Protein AF-A0A4R5JY04-F1 (afdb_monomer_lite)

Structure (mmCIF, N/CA/C/O backbone):
data_AF-A0A4R5JY04-F1
#
_entry.id   AF-A0A4R5JY04-F1
#
loop_
_atom_site.group_PDB
_atom_site.id
_atom_site.type_symbol
_atom_site.label_atom_id
_atom_site.label_alt_id
_atom_site.label_comp_id
_atom_site.label_asym_id
_atom_site.label_entity_id
_atom_site.label_seq_id
_atom_site.pdbx_PDB_ins_code
_atom_site.Cartn_x
_atom_site.Cartn_y
_atom_site.Cartn_z
_atom_site.occupancy
_atom_site.B_iso_or_equiv
_atom_site.auth_seq_id
_atom_site.auth_comp_id
_atom_site.auth_asym_id
_atom_site.auth_atom_id
_atom_site.pdbx_PDB_model_num
ATOM 1 N N . MET A 1 1 ? 12.538 9.043 -16.535 1.00 47.34 1 MET A N 1
ATOM 2 C CA . MET A 1 1 ? 13.277 9.258 -15.277 1.00 47.34 1 MET A CA 1
ATOM 3 C C . MET A 1 1 ? 14.182 8.064 -15.107 1.00 47.34 1 MET A C 1
ATOM 5 O O . MET A 1 1 ? 13.676 6.957 -15.007 1.00 47.34 1 MET A O 1
ATOM 9 N N . THR A 1 2 ? 15.487 8.268 -15.208 1.00 47.44 2 THR A N 1
ATOM 10 C CA . THR A 1 2 ? 16.491 7.232 -14.965 1.00 47.44 2 THR A CA 1
ATOM 11 C C . THR A 1 2 ? 16.811 7.310 -13.480 1.00 47.44 2 THR A C 1
ATOM 13 O O . THR A 1 2 ? 17.374 8.306 -13.038 1.00 47.44 2 THR A O 1
ATOM 16 N N . TYR A 1 3 ? 16.352 6.337 -12.699 1.00 55.00 3 TYR A N 1
ATOM 17 C CA . TYR A 1 3 ? 16.745 6.234 -11.297 1.00 55.00 3 TYR A CA 1
ATOM 18 C C . TYR A 1 3 ? 18.224 5.848 -11.250 1.00 55.00 3 TYR A C 1
ATOM 20 O O . TYR A 1 3 ? 18.651 4.956 -11.986 1.00 55.00 3 TYR A O 1
ATOM 28 N N . GLU A 1 4 ? 19.015 6.564 -10.451 1.00 59.66 4 GLU A N 1
ATOM 29 C CA . GLU A 1 4 ? 20.387 6.152 -10.167 1.00 59.66 4 GLU A CA 1
ATOM 30 C C . GLU A 1 4 ? 20.339 4.775 -9.495 1.00 59.66 4 GLU A C 1
ATOM 32 O O . GLU A 1 4 ? 19.513 4.542 -8.605 1.00 59.66 4 GLU A O 1
ATOM 37 N N . LEU A 1 5 ? 21.193 3.848 -9.945 1.00 60.31 5 LEU A N 1
ATOM 38 C CA . LEU A 1 5 ? 21.287 2.512 -9.356 1.00 60.31 5 LEU A CA 1
ATOM 39 C C . LEU A 1 5 ? 21.415 2.653 -7.827 1.00 60.31 5 LEU A C 1
ATOM 41 O O . LEU A 1 5 ? 22.165 3.504 -7.349 1.00 60.31 5 LEU A O 1
ATOM 45 N N . PHE A 1 6 ? 20.688 1.826 -7.073 1.00 65.88 6 PHE A N 1
ATOM 46 C CA . PHE A 1 6 ? 20.649 1.817 -5.601 1.00 65.88 6 PHE A CA 1
ATOM 47 C C . PHE A 1 6 ? 19.901 2.963 -4.899 1.00 65.88 6 PHE A C 1
ATOM 49 O O . PHE A 1 6 ? 19.846 2.958 -3.668 1.00 65.88 6 PHE A O 1
ATOM 56 N N . GLN A 1 7 ? 19.271 3.902 -5.613 1.00 70.50 7 GLN A N 1
ATOM 57 C CA . GLN A 1 7 ? 18.398 4.895 -4.976 1.00 70.50 7 GLN A CA 1
ATOM 58 C C . GLN A 1 7 ? 16.920 4.536 -5.122 1.00 70.50 7 GLN A C 1
ATOM 60 O O . GLN A 1 7 ? 16.419 4.261 -6.212 1.00 70.50 7 GLN A O 1
ATOM 65 N N . TYR A 1 8 ? 16.200 4.571 -3.999 1.00 82.62 8 TYR A N 1
ATOM 66 C CA . TYR A 1 8 ? 14.747 4.499 -4.022 1.00 82.62 8 TYR A CA 1
ATOM 67 C C . TYR A 1 8 ? 14.166 5.873 -4.393 1.00 82.62 8 TYR A C 1
ATOM 69 O O . TYR A 1 8 ? 14.606 6.874 -3.831 1.00 82.62 8 TYR A O 1
ATOM 77 N N . PRO A 1 9 ? 13.161 5.941 -5.289 1.00 83.06 9 PRO A N 1
ATOM 78 C CA . PRO A 1 9 ? 12.412 7.153 -5.563 1.00 83.06 9 PRO A CA 1
ATOM 79 C C . PRO A 1 9 ? 11.944 7.821 -4.272 1.00 83.06 9 PRO A C 1
ATOM 81 O O . PRO A 1 9 ? 11.208 7.216 -3.483 1.00 83.06 9 PRO A O 1
ATOM 84 N N . ASP A 1 10 ? 12.293 9.092 -4.107 1.00 85.31 10 ASP A N 1
ATOM 85 C CA . ASP A 1 10 ? 11.718 9.908 -3.050 1.00 85.31 10 ASP A CA 1
ATOM 86 C C . ASP A 1 10 ? 10.216 10.118 -3.271 1.00 85.31 10 ASP A C 1
ATOM 88 O O . ASP A 1 10 ? 9.711 10.241 -4.394 1.00 85.31 10 ASP A O 1
ATOM 92 N N . GLY A 1 11 ? 9.493 10.190 -2.157 1.00 93.62 11 GLY A N 1
ATOM 93 C CA . GLY A 1 11 ? 8.063 10.464 -2.129 1.00 93.62 11 GLY A CA 1
ATOM 94 C C . GLY A 1 11 ? 7.236 9.353 -1.500 1.00 93.62 11 GLY A C 1
ATOM 95 O O . GLY A 1 11 ? 7.734 8.301 -1.089 1.00 93.62 11 GLY A O 1
ATOM 96 N N . LYS A 1 12 ? 5.936 9.627 -1.399 1.00 96.31 12 LYS A N 1
ATOM 97 C CA . LYS A 1 12 ? 4.949 8.753 -0.773 1.00 96.31 12 LYS A CA 1
ATOM 98 C C . LYS A 1 12 ? 3.652 8.744 -1.579 1.00 96.31 12 LYS A C 1
ATOM 100 O O . LYS A 1 12 ? 3.278 9.770 -2.144 1.00 96.31 12 LYS A O 1
ATOM 105 N N . THR A 1 13 ? 2.935 7.628 -1.531 1.00 97.31 13 THR A N 1
ATOM 106 C CA . THR A 1 13 ? 1.593 7.480 -2.110 1.00 97.31 13 THR A CA 1
ATOM 107 C C . THR A 1 13 ? 0.589 7.195 -1.000 1.00 97.31 13 THR A C 1
ATOM 109 O O . THR A 1 13 ? 0.820 6.345 -0.140 1.00 97.31 13 THR A O 1
ATOM 112 N N . ASN A 1 14 ? -0.525 7.925 -0.997 1.00 97.81 14 ASN A N 1
ATOM 113 C CA . ASN A 1 14 ? -1.545 7.852 0.045 1.00 97.81 14 ASN A CA 1
ATOM 114 C C . ASN A 1 14 ? -2.765 7.063 -0.437 1.00 97.81 14 ASN A C 1
ATOM 116 O O . ASN A 1 14 ? -3.360 7.405 -1.454 1.00 97.81 14 ASN A O 1
ATOM 120 N N . TYR A 1 15 ? -3.179 6.069 0.344 1.00 97.69 15 TYR A N 1
ATOM 121 C CA . TYR A 1 15 ? -4.379 5.270 0.111 1.00 97.69 15 TYR A CA 1
ATOM 122 C C . TYR A 1 15 ? -5.380 5.525 1.233 1.00 97.69 15 TYR A C 1
ATOM 124 O O . TYR A 1 15 ? -5.081 5.289 2.405 1.00 97.69 15 TYR A O 1
ATOM 132 N N . GLN A 1 16 ? -6.558 6.034 0.883 1.00 97.75 16 GLN A N 1
ATOM 133 C CA . GLN A 1 16 ? -7.616 6.331 1.842 1.00 97.75 16 GLN A CA 1
ATOM 134 C C . GLN A 1 16 ? -8.473 5.089 2.104 1.00 97.75 16 GLN A C 1
ATOM 136 O O . GLN A 1 16 ? -9.215 4.676 1.236 1.00 97.75 16 GLN A O 1
ATOM 141 N N . ILE A 1 17 ? -8.417 4.524 3.299 1.00 97.12 17 ILE A N 1
ATOM 142 C CA . ILE A 1 17 ? -9.168 3.325 3.688 1.00 97.12 17 ILE A CA 1
ATOM 143 C C . ILE A 1 17 ? -10.244 3.656 4.728 1.00 97.12 17 ILE A C 1
ATOM 145 O O . ILE A 1 17 ? -10.262 4.749 5.295 1.00 97.12 17 ILE A O 1
ATOM 149 N N . THR A 1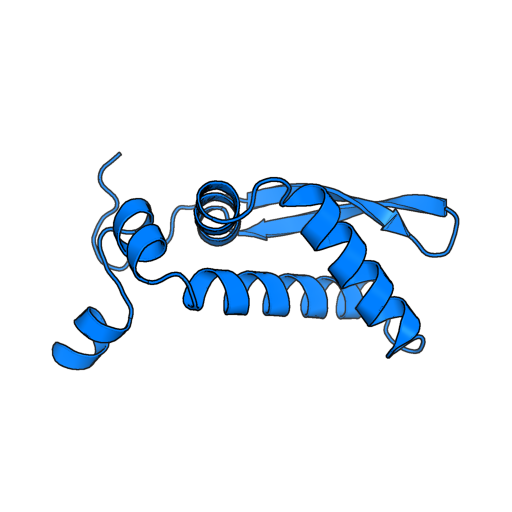 18 ? -11.120 2.701 5.011 1.00 97.25 18 THR A N 1
ATOM 150 C CA . THR A 1 18 ? -12.114 2.774 6.091 1.00 97.25 18 THR A CA 1
ATOM 151 C C . THR A 1 18 ? -11.607 2.014 7.317 1.00 97.25 18 THR A C 1
ATOM 153 O O . THR A 1 18 ? -11.067 0.916 7.177 1.00 97.25 18 THR A O 1
ATOM 156 N N . ASN A 1 19 ? -11.733 2.607 8.507 1.00 93.69 19 ASN A N 1
ATOM 157 C CA . ASN A 1 19 ? -11.311 2.014 9.779 1.00 93.69 19 ASN A CA 1
ATOM 158 C C . ASN A 1 19 ? -12.437 1.199 10.456 1.00 93.69 19 ASN A C 1
ATOM 160 O O . ASN A 1 19 ? -13.540 1.068 9.928 1.00 93.69 19 ASN A O 1
ATOM 164 N N . GLU A 1 20 ? -12.170 0.679 11.657 1.00 92.38 20 GLU A N 1
ATOM 165 C CA . GLU A 1 20 ? -13.121 -0.109 12.456 1.00 92.38 20 GLU A CA 1
ATOM 166 C C . GLU A 1 20 ? -14.393 0.647 12.878 1.00 92.38 20 GLU A C 1
ATOM 168 O O . GLU A 1 20 ? -15.394 0.019 13.214 1.00 92.38 20 GLU A O 1
ATOM 173 N N . PHE A 1 21 ? -14.366 1.979 12.851 1.00 94.25 21 PHE A N 1
ATOM 174 C CA . PHE A 1 21 ? -15.489 2.849 13.207 1.00 94.25 21 PHE A CA 1
ATOM 175 C C . PHE A 1 21 ? -16.281 3.314 11.976 1.00 94.25 21 PHE A C 1
ATOM 177 O O . PHE A 1 21 ? -17.213 4.103 12.106 1.00 94.25 21 PHE A O 1
ATOM 184 N N . GLY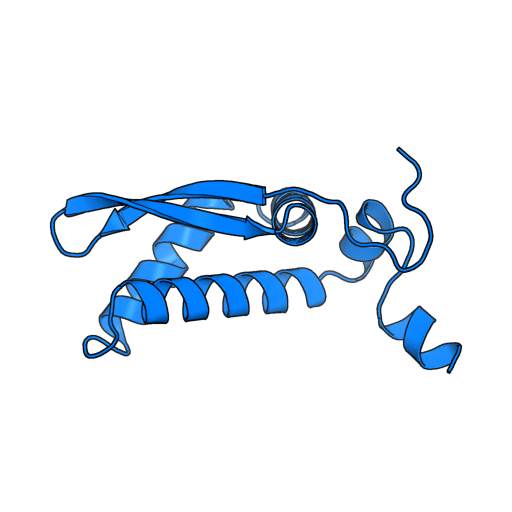 A 1 22 ? -15.917 2.852 10.774 1.00 93.56 22 GLY A N 1
ATOM 185 C CA . GLY A 1 22 ? -16.510 3.327 9.522 1.00 93.56 22 GLY A CA 1
ATOM 186 C C . GLY A 1 22 ? -15.979 4.691 9.067 1.00 93.56 22 GLY A C 1
ATOM 187 O O . GLY A 1 22 ? -16.500 5.274 8.118 1.00 93.56 22 GLY A O 1
ATOM 188 N N . GLU A 1 23 ? -14.938 5.214 9.716 1.00 95.69 23 GLU A N 1
ATOM 189 C CA . GLU A 1 23 ? -14.340 6.501 9.380 1.00 95.69 23 GLU A CA 1
ATOM 190 C C . GLU A 1 23 ? -13.201 6.345 8.374 1.00 95.69 23 GLU A C 1
ATOM 192 O O . GLU A 1 23 ? -12.463 5.355 8.342 1.00 95.69 23 GLU A O 1
ATOM 197 N N . LYS A 1 24 ? -13.007 7.390 7.573 1.00 96.25 24 LYS A N 1
ATOM 198 C CA . LYS A 1 24 ? -11.919 7.465 6.604 1.00 96.25 24 LYS A CA 1
ATOM 199 C C . LYS A 1 24 ? -10.579 7.686 7.303 1.00 96.25 24 LYS A C 1
ATOM 201 O O . LYS A 1 24 ? -10.413 8.591 8.116 1.00 96.25 24 LYS A O 1
ATOM 206 N N . THR A 1 25 ? -9.582 6.901 6.921 1.00 95.19 25 THR A N 1
ATOM 207 C CA . THR A 1 25 ? -8.198 7.030 7.368 1.00 95.19 25 THR A CA 1
ATOM 208 C C . THR A 1 25 ? -7.232 6.802 6.207 1.00 95.19 25 THR A C 1
ATOM 210 O O . THR A 1 25 ? -7.658 6.431 5.122 1.00 95.19 25 THR A O 1
ATOM 213 N N . THR A 1 26 ? -5.937 7.047 6.395 1.00 97.06 26 THR A N 1
ATOM 214 C CA . THR A 1 26 ? -4.951 6.979 5.304 1.00 97.06 26 THR A CA 1
ATOM 215 C C . THR A 1 26 ? -3.810 6.037 5.657 1.00 97.06 26 THR A C 1
ATOM 217 O O . THR A 1 26 ? -3.240 6.129 6.746 1.00 97.06 26 THR A O 1
ATOM 220 N N . ILE A 1 27 ? -3.454 5.164 4.717 1.00 97.81 27 ILE A N 1
ATOM 221 C CA . ILE A 1 27 ? -2.211 4.395 4.710 1.00 97.81 27 ILE A CA 1
ATOM 222 C C . ILE A 1 27 ? -1.276 5.007 3.675 1.00 97.81 27 ILE A C 1
ATOM 224 O O . ILE A 1 27 ? -1.618 5.136 2.503 1.00 97.81 27 ILE A O 1
ATOM 228 N N . THR A 1 28 ? -0.082 5.374 4.118 1.00 97.88 28 THR A N 1
ATOM 229 C CA . THR A 1 28 ? 0.946 5.973 3.270 1.00 97.88 28 THR A CA 1
ATOM 230 C C . THR A 1 28 ? 2.003 4.928 2.941 1.00 97.88 28 THR A C 1
ATOM 232 O O . THR A 1 28 ? 2.604 4.361 3.853 1.00 97.88 28 THR A O 1
ATOM 235 N N . LEU A 1 29 ? 2.233 4.669 1.657 1.00 97.94 29 LEU A N 1
ATOM 236 C CA . LEU A 1 29 ? 3.313 3.811 1.171 1.00 97.94 29 LEU A CA 1
ATOM 237 C C . LEU A 1 29 ? 4.461 4.655 0.627 1.00 97.94 29 LEU A C 1
ATOM 239 O O . LEU A 1 29 ? 4.268 5.801 0.220 1.00 97.94 29 LEU A O 1
ATOM 243 N N . ASP A 1 30 ? 5.650 4.069 0.595 1.00 96.81 30 ASP A N 1
ATOM 244 C CA . ASP A 1 30 ? 6.786 4.647 -0.116 1.00 96.81 30 ASP A CA 1
ATOM 245 C C . ASP A 1 30 ? 6.513 4.613 -1.617 1.00 96.81 30 ASP A C 1
ATOM 247 O O . ASP A 1 30 ? 5.884 3.672 -2.107 1.00 96.81 30 ASP A O 1
ATOM 251 N N . LYS A 1 31 ? 6.959 5.646 -2.341 1.00 95.19 31 LYS A N 1
ATOM 252 C CA . LYS A 1 31 ? 6.635 5.805 -3.762 1.00 95.19 31 LYS A CA 1
ATOM 253 C C . LYS A 1 31 ? 6.995 4.566 -4.577 1.00 95.19 31 LYS A C 1
ATOM 255 O O . LYS A 1 31 ? 6.147 4.045 -5.285 1.00 95.19 31 LYS A O 1
ATOM 260 N N . TRP A 1 32 ? 8.203 4.038 -4.398 1.00 94.69 32 TRP A N 1
ATOM 261 C CA . TRP A 1 32 ? 8.642 2.850 -5.128 1.00 94.69 32 TRP A CA 1
ATOM 262 C C . TRP A 1 32 ? 7.785 1.611 -4.847 1.00 94.69 32 TRP A C 1
ATOM 264 O O . TRP A 1 32 ? 7.514 0.835 -5.757 1.00 94.69 32 TRP A O 1
ATOM 274 N N . VAL A 1 33 ? 7.325 1.438 -3.602 1.00 96.81 33 VAL A N 1
ATOM 275 C CA . VAL A 1 33 ? 6.438 0.329 -3.230 1.00 96.81 33 VAL A CA 1
ATOM 276 C C . VAL A 1 33 ? 5.113 0.481 -3.963 1.00 96.81 33 VAL A C 1
ATOM 278 O O . VAL A 1 33 ? 4.614 -0.481 -4.536 1.00 96.81 33 VAL A O 1
ATOM 281 N N . ALA A 1 34 ? 4.547 1.687 -3.953 1.00 97.06 34 ALA A N 1
ATOM 282 C CA . ALA A 1 34 ? 3.296 1.976 -4.639 1.00 97.06 34 ALA A CA 1
ATOM 283 C C . ALA A 1 34 ? 3.415 1.773 -6.156 1.00 97.06 34 ALA A C 1
ATOM 285 O O . ALA A 1 34 ? 2.579 1.077 -6.723 1.00 97.06 34 ALA A O 1
ATOM 286 N N . ASP A 1 35 ? 4.472 2.301 -6.776 1.00 95.94 35 ASP A N 1
ATOM 287 C CA . ASP A 1 35 ? 4.715 2.198 -8.216 1.00 95.94 35 ASP A CA 1
ATOM 288 C C . ASP A 1 35 ? 4.852 0.726 -8.646 1.00 95.94 35 ASP A C 1
ATOM 290 O O . ASP A 1 35 ? 4.205 0.299 -9.599 1.00 95.94 35 ASP A O 1
ATOM 294 N N . VAL A 1 36 ? 5.619 -0.089 -7.905 1.00 96.56 36 VAL A N 1
ATOM 295 C CA . VAL A 1 36 ? 5.742 -1.532 -8.187 1.00 96.56 36 VAL A CA 1
ATOM 296 C C . VAL A 1 36 ? 4.396 -2.244 -8.042 1.00 96.56 36 VAL A C 1
ATOM 298 O O . VAL A 1 36 ? 4.027 -3.032 -8.908 1.00 96.56 36 VAL A O 1
ATOM 301 N N . LEU A 1 37 ? 3.633 -1.970 -6.979 1.00 97.44 37 LEU A N 1
ATOM 302 C CA . LEU A 1 37 ? 2.330 -2.613 -6.784 1.00 97.44 37 LEU A CA 1
ATOM 303 C C . LEU A 1 37 ? 1.314 -2.206 -7.856 1.00 97.44 37 LEU A C 1
ATOM 305 O O . LEU A 1 37 ? 0.512 -3.040 -8.254 1.00 97.44 37 LEU A O 1
ATOM 309 N N . GLN A 1 38 ? 1.347 -0.962 -8.335 1.00 96.75 38 GLN A N 1
ATOM 310 C CA . GLN A 1 38 ? 0.448 -0.469 -9.385 1.00 96.75 38 GLN A CA 1
ATOM 311 C C . GLN A 1 38 ? 0.727 -1.082 -10.760 1.00 96.75 38 GLN A C 1
ATOM 313 O O . GLN A 1 38 ? -0.169 -1.101 -11.598 1.00 96.75 38 GLN A O 1
ATOM 318 N N . LEU A 1 39 ? 1.943 -1.579 -11.000 1.00 96.50 39 LEU A N 1
ATOM 319 C CA . LEU A 1 39 ? 2.268 -2.322 -12.220 1.00 96.50 39 LEU A CA 1
ATOM 320 C C . LEU A 1 39 ? 1.749 -3.766 -12.190 1.00 96.50 39 LEU A C 1
ATOM 322 O O . LEU A 1 39 ? 1.513 -4.344 -13.246 1.00 96.50 39 LEU A O 1
ATOM 326 N N . GLU A 1 40 ? 1.602 -4.343 -10.997 1.00 97.31 40 GLU A N 1
ATOM 327 C CA . GLU A 1 40 ? 1.395 -5.787 -10.801 1.00 97.31 40 GLU A CA 1
ATOM 328 C C . GLU A 1 40 ? -0.005 -6.142 -10.289 1.00 97.31 40 GLU A C 1
ATOM 330 O O . GLU A 1 40 ? -0.422 -7.298 -10.341 1.00 97.31 40 GLU A O 1
ATOM 335 N N . ILE A 1 41 ? -0.730 -5.169 -9.738 1.00 95.62 41 ILE A N 1
ATOM 336 C CA . ILE A 1 41 ? -2.024 -5.377 -9.093 1.00 95.62 41 ILE A CA 1
ATOM 337 C C . ILE A 1 41 ? -3.022 -4.379 -9.668 1.00 95.62 41 ILE A C 1
ATOM 339 O O . ILE A 1 41 ? -2.844 -3.171 -9.525 1.00 95.62 41 ILE A O 1
ATOM 343 N N . ASP A 1 42 ? -4.115 -4.901 -10.227 1.00 94.00 42 ASP A N 1
ATOM 344 C CA . ASP A 1 42 ? -5.173 -4.098 -10.853 1.00 94.00 42 ASP A CA 1
ATOM 345 C C . ASP A 1 42 ? -5.778 -3.056 -9.896 1.00 94.00 42 ASP A C 1
ATOM 347 O O . ASP A 1 42 ? -5.991 -1.904 -10.272 1.00 94.00 42 ASP A O 1
ATOM 351 N N . ASP A 1 43 ? -6.032 -3.446 -8.640 1.00 96.50 43 ASP A N 1
ATOM 352 C CA . ASP A 1 43 ? -6.576 -2.563 -7.606 1.00 96.50 43 ASP A CA 1
ATOM 353 C C . ASP A 1 43 ? -5.734 -2.603 -6.323 1.00 96.50 43 ASP A C 1
ATOM 355 O O . ASP A 1 43 ? -5.974 -3.357 -5.371 1.00 96.50 43 ASP A O 1
ATOM 359 N N . VAL A 1 44 ? -4.713 -1.745 -6.291 1.00 97.00 44 VAL A N 1
ATOM 360 C CA . VAL A 1 44 ? -3.867 -1.557 -5.105 1.00 97.00 44 VAL A CA 1
ATOM 361 C C . VAL A 1 44 ? -4.669 -0.999 -3.926 1.00 97.00 44 VAL A C 1
ATOM 363 O O . VAL A 1 44 ? -4.363 -1.311 -2.777 1.00 97.00 44 VAL A O 1
ATOM 366 N N . HIS A 1 45 ? -5.703 -0.196 -4.172 1.00 97.44 45 HIS A N 1
ATOM 367 C CA . HIS A 1 45 ? -6.476 0.419 -3.100 1.00 97.44 45 HIS A CA 1
ATOM 368 C C . HIS A 1 45 ? -7.268 -0.632 -2.315 1.00 97.44 45 HIS A C 1
ATOM 370 O O . HIS A 1 45 ? -7.121 -0.731 -1.093 1.00 97.44 45 HIS A O 1
ATOM 376 N N . ASP A 1 46 ? -8.036 -1.467 -3.015 1.00 97.50 46 ASP A N 1
ATOM 377 C CA . ASP A 1 46 ? -8.756 -2.598 -2.425 1.00 97.50 46 ASP A CA 1
ATOM 378 C C . ASP A 1 46 ? -7.790 -3.579 -1.745 1.00 97.50 46 ASP A C 1
ATOM 380 O O . ASP A 1 46 ? -8.039 -4.051 -0.631 1.00 97.50 46 ASP A O 1
ATOM 384 N N . ARG A 1 47 ? -6.619 -3.824 -2.347 1.00 97.06 47 ARG A N 1
ATOM 385 C CA . ARG A 1 47 ? -5.579 -4.656 -1.733 1.00 97.06 47 ARG A CA 1
ATOM 386 C C . ARG A 1 47 ? -5.135 -4.122 -0.369 1.00 97.06 47 ARG A C 1
ATOM 388 O O . ARG A 1 47 ? -4.957 -4.917 0.562 1.00 97.06 47 ARG A O 1
ATOM 395 N N . ILE A 1 48 ? -4.953 -2.808 -0.242 1.00 98.06 48 ILE A N 1
ATOM 396 C CA . ILE A 1 48 ? -4.560 -2.153 1.011 1.00 98.06 48 ILE A CA 1
ATOM 397 C C . ILE A 1 48 ? -5.702 -2.174 2.031 1.00 98.06 48 ILE A C 1
ATOM 399 O O . ILE A 1 48 ? -5.442 -2.495 3.194 1.00 98.06 48 ILE A O 1
ATOM 403 N N . GLN A 1 49 ? -6.949 -1.938 1.612 1.00 98.12 49 GLN A N 1
ATOM 404 C CA . GLN A 1 49 ? -8.127 -2.088 2.477 1.00 98.12 49 GLN A CA 1
ATOM 405 C C . GLN A 1 49 ? -8.218 -3.515 3.038 1.00 98.12 49 GLN A C 1
ATOM 407 O O . GLN A 1 49 ? -8.206 -3.707 4.252 1.00 98.12 49 GLN A O 1
ATOM 412 N N . LYS A 1 50 ? -8.170 -4.538 2.176 1.00 97.62 50 LYS A N 1
ATOM 413 C CA . LYS A 1 50 ? -8.211 -5.952 2.589 1.00 97.62 50 LYS A CA 1
ATOM 414 C C . LYS A 1 50 ? -7.062 -6.330 3.522 1.00 97.62 50 LYS A C 1
ATOM 416 O O . LYS A 1 50 ? -7.239 -7.141 4.433 1.00 97.62 50 LYS A O 1
ATOM 421 N N . ALA A 1 51 ? -5.866 -5.781 3.300 1.00 97.50 51 ALA A N 1
ATOM 422 C CA . ALA A 1 51 ? -4.732 -5.999 4.193 1.00 97.50 51 ALA A CA 1
ATOM 423 C C . ALA A 1 51 ? -4.989 -5.389 5.578 1.00 97.50 51 ALA A C 1
ATOM 425 O O . ALA A 1 51 ? -4.725 -6.048 6.585 1.00 97.50 51 ALA A O 1
ATOM 426 N N . TYR A 1 52 ? -5.537 -4.174 5.631 1.00 97.81 52 TYR A N 1
ATOM 427 C CA . TYR A 1 52 ? -5.917 -3.524 6.879 1.00 97.81 52 TYR A CA 1
ATOM 428 C C . TYR A 1 52 ? -6.985 -4.320 7.635 1.00 97.81 52 TYR A C 1
ATOM 430 O O . TYR A 1 52 ? -6.776 -4.653 8.802 1.00 97.81 52 TYR A O 1
ATOM 438 N N . ASP A 1 53 ? -8.061 -4.719 6.956 1.00 97.31 53 ASP A N 1
ATOM 439 C CA . ASP A 1 53 ? -9.161 -5.496 7.540 1.00 97.31 53 ASP A CA 1
ATOM 440 C C . ASP A 1 53 ? -8.671 -6.8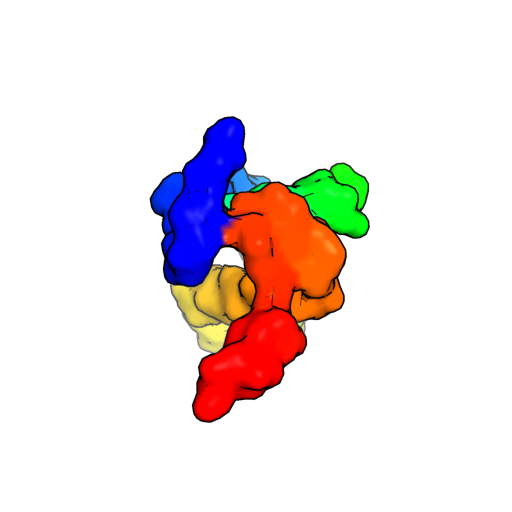36 8.093 1.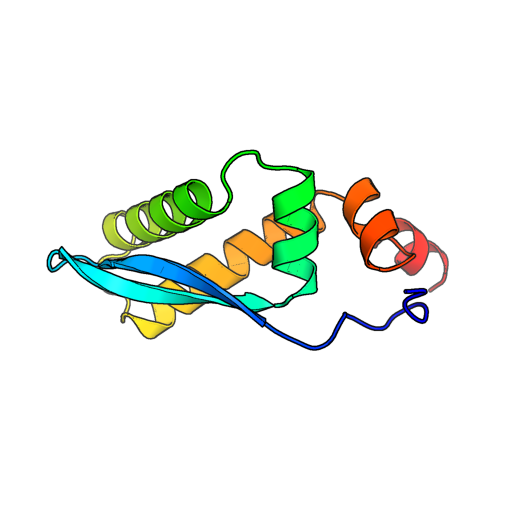00 97.31 53 ASP A C 1
ATOM 442 O O . ASP A 1 53 ? -9.046 -7.261 9.188 1.00 97.31 53 ASP A O 1
ATOM 446 N N . LYS A 1 54 ? -7.762 -7.498 7.366 1.00 97.44 54 LYS A N 1
ATOM 447 C CA . LYS A 1 54 ? -7.125 -8.735 7.822 1.00 97.44 54 LYS A CA 1
ATOM 448 C C . LYS A 1 54 ? -6.318 -8.513 9.100 1.00 97.44 54 LYS A C 1
ATOM 450 O O . LYS A 1 54 ? -6.401 -9.333 10.018 1.00 97.44 54 LYS A O 1
ATOM 455 N N . VAL A 1 55 ? -5.519 -7.448 9.170 1.00 97.19 55 VAL A N 1
ATOM 456 C CA . VAL A 1 55 ? -4.733 -7.134 10.373 1.00 97.19 55 VAL A CA 1
ATOM 457 C C . VAL A 1 55 ? -5.666 -6.823 11.540 1.00 97.19 55 VAL A C 1
ATOM 459 O O . VAL A 1 55 ? -5.496 -7.416 12.598 1.00 97.19 55 VAL A O 1
ATOM 462 N N . LEU A 1 56 ? -6.681 -5.984 11.331 1.00 96.06 56 LEU A N 1
ATOM 463 C CA . LEU A 1 56 ? -7.683 -5.650 12.342 1.00 96.06 56 LEU A CA 1
ATOM 464 C C . LEU A 1 56 ? -8.377 -6.901 12.897 1.00 96.06 56 LEU A C 1
ATOM 466 O O . LEU A 1 56 ? -8.484 -7.060 14.108 1.00 96.06 56 LEU A O 1
ATOM 470 N N . LYS A 1 57 ? -8.790 -7.822 12.020 1.00 96.62 57 LYS A N 1
ATOM 471 C CA . LYS A 1 57 ? -9.440 -9.076 12.421 1.00 96.62 57 LYS A CA 1
ATOM 472 C C . LYS A 1 57 ? -8.500 -10.022 13.172 1.00 96.62 57 LYS A C 1
ATOM 474 O O . LYS A 1 57 ? -8.932 -10.714 14.086 1.00 96.62 57 LYS A O 1
ATOM 479 N N . SER A 1 58 ? -7.243 -10.116 12.740 1.00 96.88 58 SER A N 1
ATOM 480 C CA . SER A 1 58 ? -6.281 -11.088 13.286 1.00 96.88 58 SER A CA 1
ATOM 481 C C . SER A 1 58 ? -5.551 -10.610 14.538 1.00 96.88 58 SER A C 1
ATOM 483 O O . SER A 1 58 ? -5.068 -11.447 15.295 1.00 96.88 58 SER A O 1
ATOM 485 N N . LYS A 1 59 ? -5.439 -9.293 14.725 1.00 95.44 59 LYS A N 1
ATOM 486 C CA . LYS A 1 59 ? -4.705 -8.645 15.816 1.00 95.44 59 LYS A CA 1
ATOM 487 C C . LYS A 1 59 ? -5.456 -7.396 16.300 1.00 95.44 59 LYS A C 1
ATOM 489 O O . LYS A 1 59 ? -4.990 -6.270 16.074 1.00 95.44 59 LYS A O 1
ATOM 494 N N . PRO A 1 60 ? -6.655 -7.567 16.885 1.00 94.00 60 PRO A N 1
ATOM 495 C CA . PRO A 1 60 ? -7.503 -6.451 17.306 1.00 94.00 60 PRO A CA 1
ATOM 496 C C . PRO A 1 60 ? -6.863 -5.583 18.400 1.00 94.00 60 PRO A C 1
ATOM 498 O O . PRO A 1 60 ? -7.232 -4.422 18.552 1.00 94.00 60 PRO A O 1
ATOM 501 N N . GLU A 1 61 ? -5.888 -6.116 19.136 1.00 96.31 61 GLU A N 1
ATOM 502 C CA . GLU A 1 61 ? -5.156 -5.427 20.199 1.00 96.31 61 GLU A CA 1
ATOM 503 C C . GLU A 1 61 ? -4.178 -4.359 19.692 1.00 96.31 61 GLU A C 1
ATOM 505 O O . GLU A 1 61 ? -3.747 -3.502 20.463 1.00 96.31 61 GLU A O 1
ATOM 510 N N . LEU A 1 62 ? -3.816 -4.393 18.405 1.00 95.88 62 LEU A N 1
ATOM 511 C CA . LEU A 1 62 ? -2.869 -3.435 17.849 1.00 95.88 62 LEU A CA 1
ATOM 512 C C . LEU A 1 62 ? -3.472 -2.036 17.774 1.00 95.88 62 LEU A C 1
ATOM 514 O O . LEU A 1 62 ? -4.580 -1.822 17.264 1.00 95.88 62 LEU A O 1
ATOM 518 N N . SER A 1 63 ? -2.669 -1.047 18.160 1.00 94.88 63 SER A N 1
ATOM 519 C CA . SER A 1 63 ? -3.003 0.351 17.924 1.00 94.88 63 SER A CA 1
ATOM 520 C C . SER A 1 63 ? -3.130 0.641 16.425 1.00 94.88 63 SER A C 1
ATOM 522 O O . SER A 1 63 ? -2.540 -0.026 15.568 1.00 94.88 63 SER A O 1
ATOM 524 N N . ARG A 1 64 ? -3.847 1.717 16.084 1.00 91.94 64 ARG A N 1
ATOM 525 C CA . ARG A 1 64 ? -3.983 2.190 14.696 1.00 91.94 64 ARG A CA 1
ATOM 526 C C . ARG A 1 64 ? -2.626 2.340 13.990 1.00 91.94 64 ARG A C 1
ATOM 528 O O . ARG A 1 64 ? -2.501 1.979 12.819 1.00 91.94 64 ARG A O 1
ATOM 535 N N . ARG A 1 65 ? -1.605 2.853 14.691 1.00 94.25 65 ARG A N 1
ATOM 536 C CA . ARG A 1 65 ? -0.250 3.035 14.143 1.00 94.25 65 ARG A CA 1
ATOM 537 C C . ARG A 1 65 ? 0.423 1.697 13.857 1.00 94.25 65 ARG A C 1
ATOM 539 O O . ARG A 1 65 ? 1.007 1.533 12.790 1.00 94.25 65 ARG A O 1
ATOM 546 N N . GLU A 1 66 ? 0.336 0.742 14.775 1.00 97.25 66 GLU A N 1
ATOM 547 C CA . GLU A 1 66 ? 0.925 -0.588 14.597 1.00 97.25 66 GLU A CA 1
ATOM 548 C C . GLU A 1 66 ? 0.252 -1.358 13.463 1.00 97.25 66 GLU A C 1
ATOM 550 O O . GLU A 1 66 ? 0.943 -1.972 12.648 1.00 97.25 66 GLU A O 1
ATOM 555 N N . ARG A 1 67 ? -1.076 -1.247 13.336 1.00 95.75 67 ARG A N 1
ATOM 556 C CA . ARG A 1 67 ? -1.806 -1.785 12.181 1.00 95.75 67 ARG A CA 1
ATOM 557 C C . ARG A 1 67 ? -1.313 -1.170 10.875 1.00 95.75 67 ARG A C 1
ATOM 559 O O . ARG A 1 67 ? -0.982 -1.900 9.944 1.00 95.75 67 ARG A O 1
ATOM 566 N N . GLY A 1 68 ? -1.169 0.156 10.827 1.00 96.88 68 GLY A N 1
ATOM 567 C CA . GLY A 1 68 ? -0.604 0.845 9.667 1.00 96.88 68 GLY A CA 1
ATOM 568 C C . GLY A 1 68 ? 0.818 0.380 9.329 1.00 96.88 68 GLY A C 1
ATOM 569 O O . GLY A 1 68 ? 1.132 0.148 8.165 1.00 96.88 68 GLY A O 1
ATOM 570 N N . ASN A 1 69 ? 1.675 0.172 10.333 1.00 98.06 69 ASN A N 1
ATOM 571 C CA . ASN A 1 69 ? 3.023 -0.374 10.137 1.00 98.06 69 ASN A CA 1
ATOM 572 C C . ASN A 1 69 ? 2.992 -1.795 9.560 1.00 98.06 69 ASN A C 1
ATOM 574 O O . ASN A 1 69 ? 3.776 -2.110 8.665 1.00 98.06 69 ASN A O 1
ATOM 578 N N . ALA A 1 70 ? 2.090 -2.646 10.052 1.00 97.81 70 ALA A N 1
ATOM 579 C CA . ALA A 1 70 ? 1.936 -4.008 9.557 1.00 97.81 70 ALA A CA 1
ATOM 580 C C . ALA A 1 70 ? 1.520 -4.021 8.079 1.00 97.81 70 ALA A C 1
ATOM 582 O O . ALA A 1 70 ? 2.138 -4.729 7.285 1.00 97.81 70 ALA A O 1
ATOM 583 N N . VAL A 1 71 ? 0.546 -3.190 7.694 1.00 98.00 71 VAL A N 1
ATOM 584 C CA . VAL A 1 71 ? 0.110 -3.056 6.295 1.00 98.00 71 VAL A CA 1
ATOM 585 C C . VAL A 1 71 ? 1.252 -2.561 5.403 1.00 98.00 71 VAL A C 1
ATOM 587 O O . VAL A 1 71 ? 1.506 -3.167 4.364 1.00 98.00 71 VAL A O 1
ATOM 590 N N . ARG A 1 72 ? 2.004 -1.534 5.829 1.00 98.25 72 ARG A N 1
ATOM 591 C CA . ARG A 1 72 ? 3.173 -1.032 5.078 1.00 98.25 72 ARG A CA 1
ATOM 592 C C . ARG A 1 72 ? 4.219 -2.121 4.850 1.00 98.25 72 ARG A C 1
ATOM 594 O O . ARG A 1 72 ? 4.648 -2.325 3.721 1.00 98.25 72 ARG A O 1
ATOM 601 N N . LYS A 1 73 ? 4.549 -2.890 5.891 1.00 97.88 73 LYS A N 1
ATOM 602 C CA . LYS A 1 73 ? 5.496 -4.011 5.798 1.00 97.88 73 LYS A CA 1
ATOM 603 C C . LYS A 1 73 ? 4.995 -5.131 4.879 1.00 97.88 73 LYS A C 1
ATOM 605 O O . LYS A 1 73 ? 5.789 -5.778 4.204 1.00 97.88 73 LYS A O 1
ATOM 610 N N . MET A 1 74 ? 3.688 -5.394 4.855 1.00 97.56 74 MET A N 1
ATOM 611 C CA . MET A 1 74 ? 3.090 -6.369 3.934 1.00 97.56 74 MET A CA 1
ATOM 612 C C . MET A 1 74 ? 3.162 -5.899 2.476 1.00 97.56 74 MET A C 1
ATOM 614 O O . MET A 1 74 ? 3.474 -6.704 1.598 1.00 97.56 74 MET A O 1
ATOM 618 N N . ALA A 1 75 ? 2.891 -4.616 2.227 1.00 97.75 75 ALA A N 1
ATOM 619 C CA . ALA A 1 75 ? 2.987 -4.006 0.904 1.00 97.75 75 ALA A CA 1
ATOM 620 C C . ALA A 1 75 ? 4.431 -4.037 0.383 1.00 97.75 75 ALA A C 1
ATOM 622 O O . ALA A 1 75 ? 4.674 -4.534 -0.710 1.00 97.75 75 ALA A O 1
ATOM 623 N N . GLU A 1 76 ? 5.391 -3.622 1.210 1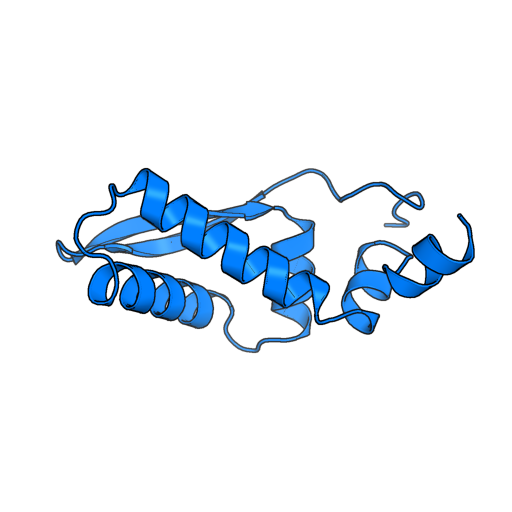.00 96.81 76 GLU A N 1
ATOM 624 C CA . GLU A 1 76 ? 6.820 -3.652 0.887 1.00 96.81 76 GLU A CA 1
ATOM 625 C C . GLU A 1 76 ? 7.314 -5.071 0.573 1.00 96.81 76 GLU A C 1
ATOM 627 O O . GLU A 1 76 ? 7.973 -5.295 -0.439 1.00 96.81 76 GLU A O 1
ATOM 632 N N . ARG A 1 77 ? 6.936 -6.068 1.386 1.00 96.06 77 ARG A N 1
ATOM 633 C CA . ARG A 1 77 ? 7.248 -7.480 1.102 1.00 96.06 77 ARG A CA 1
ATOM 634 C C . ARG A 1 77 ? 6.668 -7.958 -0.224 1.00 96.06 77 ARG A C 1
ATOM 636 O O . ARG A 1 77 ? 7.309 -8.749 -0.900 1.00 96.06 77 ARG A O 1
ATOM 643 N N . SER A 1 78 ? 5.463 -7.506 -0.567 1.00 96.19 78 SER A N 1
ATOM 644 C CA . SER A 1 78 ? 4.831 -7.864 -1.839 1.00 96.19 78 SER A CA 1
ATOM 645 C C . SER A 1 78 ? 5.580 -7.218 -3.007 1.00 96.19 78 SER A C 1
ATOM 647 O O . SER A 1 78 ? 5.911 -7.914 -3.955 1.00 96.19 78 SER A O 1
ATOM 649 N N . ALA A 1 79 ? 5.933 -5.932 -2.900 1.00 95.81 79 ALA A N 1
ATOM 650 C CA . ALA A 1 79 ? 6.718 -5.222 -3.911 1.00 95.81 79 ALA A CA 1
ATOM 651 C C . ALA A 1 79 ? 8.098 -5.864 -4.137 1.00 95.81 79 ALA A C 1
ATOM 653 O O . ALA A 1 79 ? 8.493 -6.081 -5.277 1.00 95.81 79 ALA A O 1
ATOM 654 N N . ASN A 1 80 ? 8.790 -6.262 -3.066 1.00 94.06 80 ASN A N 1
ATOM 655 C CA . ASN A 1 80 ? 10.043 -7.020 -3.167 1.00 94.06 80 ASN A CA 1
ATOM 656 C C . ASN A 1 80 ? 9.862 -8.417 -3.791 1.00 94.06 80 ASN A C 1
ATOM 658 O O . ASN A 1 80 ? 10.835 -9.023 -4.212 1.00 94.06 80 ASN A O 1
ATOM 662 N N . GLY A 1 81 ? 8.644 -8.955 -3.876 1.00 94.94 81 GLY A N 1
ATOM 663 C CA . GLY A 1 81 ? 8.384 -10.192 -4.618 1.00 94.94 81 GLY A CA 1
ATOM 664 C C . GLY A 1 81 ? 8.377 -10.003 -6.139 1.00 94.94 81 GLY A C 1
ATOM 665 O O . GLY A 1 81 ? 8.588 -10.965 -6.873 1.00 94.94 81 GLY A O 1
ATOM 666 N N . PHE A 1 82 ? 8.165 -8.778 -6.626 1.00 95.12 82 PHE A N 1
ATOM 667 C CA . PHE A 1 82 ? 8.019 -8.468 -8.048 1.00 95.12 82 PHE A CA 1
ATOM 668 C C . PHE A 1 82 ? 9.332 -7.946 -8.642 1.00 95.12 82 PHE A C 1
ATOM 670 O O . PHE A 1 82 ? 9.450 -6.772 -8.992 1.00 95.12 82 PHE A O 1
ATOM 677 N N . GLN A 1 83 ? 10.333 -8.825 -8.747 1.00 92.88 83 GLN A N 1
ATOM 678 C CA . GLN A 1 83 ? 11.700 -8.467 -9.155 1.00 92.88 83 GLN A CA 1
ATOM 679 C C . GLN A 1 83 ? 11.763 -7.773 -10.530 1.00 92.88 83 GLN A C 1
ATOM 681 O O . GLN A 1 83 ? 12.458 -6.769 -10.677 1.00 92.88 83 GLN A O 1
ATOM 686 N N . GLU A 1 84 ? 10.979 -8.226 -11.513 1.00 92.12 84 GLU A N 1
ATOM 687 C CA . GLU A 1 84 ? 10.939 -7.613 -12.851 1.00 92.12 84 GLU A CA 1
ATOM 688 C C . GLU A 1 84 ? 10.393 -6.178 -12.827 1.00 92.12 84 GLU A C 1
ATOM 690 O O . GLU A 1 84 ? 10.977 -5.266 -13.417 1.00 92.12 84 GLU A O 1
ATOM 695 N N . SER A 1 85 ? 9.292 -5.939 -12.114 1.00 93.62 85 SER A N 1
ATOM 696 C CA . SER A 1 85 ? 8.741 -4.587 -11.971 1.00 93.62 85 SER A CA 1
ATOM 697 C C . SER A 1 85 ? 9.603 -3.700 -11.087 1.00 93.62 85 SER A C 1
ATOM 699 O O . SER A 1 85 ? 9.768 -2.520 -11.391 1.00 93.62 85 SER A O 1
ATOM 701 N N . LYS A 1 86 ? 10.252 -4.260 -10.065 1.00 90.94 86 LYS A N 1
ATOM 702 C CA . LYS A 1 86 ? 11.256 -3.550 -9.274 1.00 90.94 86 LYS A CA 1
ATOM 703 C C . LYS A 1 86 ? 12.431 -3.102 -10.144 1.00 90.94 86 LYS A C 1
ATOM 705 O O . LYS A 1 86 ? 12.795 -1.933 -10.078 1.00 90.94 86 LYS A O 1
ATOM 710 N N . LYS A 1 87 ? 12.926 -3.948 -11.053 1.00 90.44 87 LYS A N 1
ATOM 711 C CA . LYS A 1 87 ? 13.955 -3.564 -12.031 1.00 90.44 87 LYS A CA 1
ATOM 712 C C . LYS A 1 87 ? 13.498 -2.447 -12.961 1.00 90.44 87 LYS A C 1
ATOM 714 O O . LYS A 1 87 ? 14.262 -1.524 -13.220 1.00 90.44 87 LYS A O 1
ATOM 719 N N . LYS A 1 88 ? 12.248 -2.476 -13.429 1.00 89.88 88 LYS A N 1
ATOM 720 C CA . LYS A 1 88 ? 11.685 -1.387 -14.248 1.00 89.88 88 LYS A CA 1
ATOM 721 C C . LYS A 1 88 ? 11.580 -0.068 -13.478 1.00 89.88 88 LYS A C 1
ATOM 723 O O . LYS A 1 88 ? 11.852 0.984 -14.049 1.00 89.88 88 LYS A O 1
ATOM 728 N N . VAL A 1 89 ? 11.179 -0.124 -12.207 1.00 89.62 89 VAL A N 1
ATOM 729 C CA . VAL A 1 89 ? 10.962 1.060 -11.360 1.00 89.62 89 VAL A CA 1
ATOM 730 C C . VAL A 1 89 ? 12.268 1.612 -10.792 1.00 89.62 89 VAL A C 1
ATOM 732 O O . VAL A 1 89 ? 12.408 2.820 -10.707 1.00 89.62 89 VAL A O 1
ATOM 735 N N . LEU A 1 90 ? 13.222 0.766 -10.405 1.00 88.38 90 LEU A N 1
ATOM 736 C CA . LEU A 1 90 ? 14.442 1.160 -9.687 1.00 88.38 90 LEU A CA 1
ATOM 737 C C . LEU A 1 90 ? 15.720 1.045 -10.521 1.00 88.38 90 LEU A C 1
ATOM 739 O O . LEU A 1 90 ? 16.761 1.552 -10.117 1.00 88.38 90 LEU A O 1
ATOM 743 N N . GLY A 1 91 ? 15.667 0.368 -11.667 1.00 88.25 91 GLY A N 1
ATOM 744 C CA . GLY A 1 91 ? 16.838 0.062 -12.490 1.00 88.25 91 GLY A CA 1
ATOM 745 C C . GLY A 1 91 ? 17.634 -1.163 -12.029 1.00 88.25 91 GLY A C 1
ATOM 746 O O . GLY A 1 91 ? 18.669 -1.450 -12.622 1.00 88.25 91 GLY A O 1
ATOM 747 N N . TRP A 1 92 ? 17.175 -1.881 -10.999 1.00 84.06 92 TRP A N 1
ATOM 748 C CA . TRP A 1 92 ? 17.859 -3.046 -10.425 1.00 84.06 92 TRP A CA 1
ATOM 749 C C . TRP A 1 92 ? 16.885 -3.979 -9.690 1.00 84.06 92 TRP A C 1
ATOM 751 O O . TRP A 1 92 ? 15.778 -3.576 -9.321 1.00 84.06 92 TRP A O 1
ATOM 761 N N . ASN A 1 93 ? 17.306 -5.223 -9.463 1.00 86.81 93 ASN A N 1
ATOM 762 C CA . ASN A 1 93 ? 16.589 -6.210 -8.655 1.00 86.81 93 ASN A CA 1
ATOM 763 C C . ASN A 1 93 ? 17.505 -6.778 -7.547 1.00 86.81 93 ASN A C 1
ATOM 765 O O . ASN A 1 93 ? 18.718 -6.569 -7.577 1.00 86.81 93 ASN A O 1
ATOM 769 N N . ASP A 1 94 ? 16.934 -7.418 -6.527 1.00 8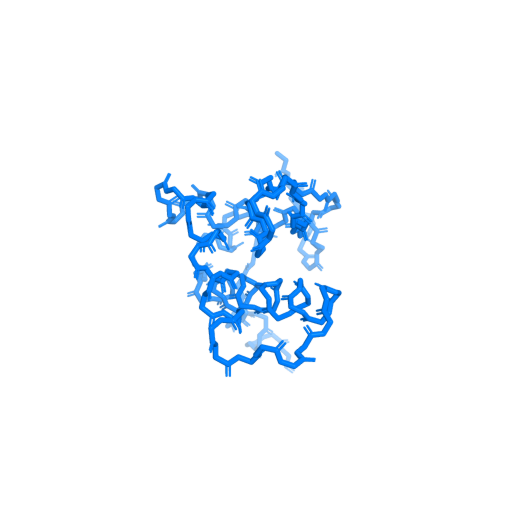4.25 94 ASP A N 1
ATOM 770 C CA . ASP A 1 94 ? 17.699 -7.849 -5.349 1.00 84.25 94 ASP A CA 1
ATOM 771 C C . ASP A 1 94 ? 18.732 -8.930 -5.701 1.00 84.25 94 ASP A C 1
ATOM 773 O O . ASP A 1 94 ? 19.857 -8.881 -5.205 1.00 84.25 94 ASP A O 1
ATOM 777 N N . ASP A 1 95 ? 18.385 -9.866 -6.588 1.00 83.94 95 ASP A N 1
ATOM 778 C CA . ASP A 1 95 ? 19.271 -10.962 -7.002 1.00 83.94 95 ASP A CA 1
ATOM 779 C C . ASP A 1 95 ? 20.538 -10.439 -7.705 1.00 83.94 95 ASP A C 1
ATOM 781 O O . ASP A 1 95 ? 21.646 -10.907 -7.437 1.00 83.94 95 ASP A O 1
ATOM 785 N N . GLU A 1 96 ? 20.394 -9.423 -8.560 1.00 84.06 96 GLU A N 1
ATOM 786 C CA . GLU A 1 96 ? 21.504 -8.740 -9.233 1.00 84.06 96 GLU A CA 1
ATOM 787 C C . GLU A 1 96 ? 22.416 -8.023 -8.238 1.00 84.06 96 GLU A C 1
ATOM 789 O O . GLU A 1 96 ? 23.635 -8.065 -8.391 1.00 84.06 96 GLU A O 1
ATOM 794 N N . ILE A 1 97 ? 21.849 -7.398 -7.201 1.00 80.88 97 ILE A N 1
ATOM 795 C CA . ILE A 1 97 ? 22.646 -6.771 -6.142 1.00 80.88 97 ILE A CA 1
ATOM 796 C C . ILE A 1 97 ? 23.423 -7.821 -5.355 1.00 80.88 97 ILE A C 1
ATOM 798 O O . ILE A 1 97 ? 24.618 -7.643 -5.133 1.00 80.88 97 ILE A O 1
ATOM 802 N N . PHE A 1 98 ? 22.771 -8.903 -4.921 1.00 80.75 98 PHE A N 1
ATOM 803 C CA . PHE A 1 98 ? 23.439 -9.937 -4.130 1.00 80.75 98 PHE A CA 1
ATOM 804 C C . PHE A 1 98 ? 24.560 -10.632 -4.903 1.00 80.75 98 PHE A C 1
ATOM 806 O O . PHE A 1 98 ? 25.538 -11.039 -4.290 1.00 80.75 98 PHE A O 1
ATOM 813 N N . ALA A 1 99 ? 24.456 -10.735 -6.229 1.00 78.44 99 ALA A N 1
ATOM 814 C CA . ALA A 1 99 ? 25.525 -11.269 -7.070 1.00 78.44 99 ALA A CA 1
ATOM 815 C C . ALA A 1 99 ? 26.742 -10.327 -7.214 1.00 78.44 99 ALA A C 1
ATOM 817 O O . ALA A 1 99 ? 27.803 -10.776 -7.647 1.00 78.44 99 ALA A O 1
ATOM 818 N N . LEU A 1 100 ? 26.595 -9.035 -6.897 1.00 72.69 100 LEU A N 1
ATOM 819 C CA . LEU A 1 100 ? 27.658 -8.023 -6.982 1.00 72.69 100 LEU A CA 1
ATOM 820 C C . LEU A 1 100 ? 28.435 -7.827 -5.666 1.00 72.69 100 LEU A C 1
ATOM 822 O O . LEU A 1 100 ? 29.470 -7.156 -5.687 1.00 72.69 100 LEU A O 1
ATOM 826 N N . LEU A 1 101 ? 27.931 -8.362 -4.548 1.00 67.50 101 LEU A N 1
ATOM 827 C CA . LEU A 1 101 ? 28.516 -8.271 -3.201 1.00 67.50 101 LEU A CA 1
ATOM 828 C C . LEU A 1 101 ? 29.320 -9.527 -2.847 1.00 67.50 101 LEU A C 1
ATOM 830 O O . LEU A 1 101 ? 30.373 -9.359 -2.191 1.00 67.50 101 LEU A O 1
#

pLDDT: mean 91.26, std 10.89, range [47.34, 98.25]

Sequence (101 aa):
MTYELFQYPDGKTNYQITNEFGEKTTITLDKWVADVLQLEIDDVHDRIQKAYDKVLKSKPELSRRERGNAVRKMAERSANGFQESKKKVLGWNDDEIFALL

Radius of gyration: 14.96 Å; chains: 1; bounding box: 45×22×36 Å

Secondary structure (DSSP, 8-state):
--PPTTPPPP-EEEEEEE-TTS-EEEEEEEHHHHHHHHHH-TTHHHHHHHHHHHHHHH-TTS-HHHHHHHHHHHHHHHHTT-HHHHHHHHS--HHHHHTT-

Foldseek 3Di:
DQADAPDFDADWDWAWEADPVRDIDIQIEGPLLVQLCVVPPVDPNVVLRVQLVVCCVVPVVDDPVVSSVSSRVVSNVVSLVRQVSSCVRRVGHPVVVVVVD